Protein AF-A0A6B1IF33-F1 (afdb_monomer_lite)

pLDDT: mean 86.92, std 15.09, range [41.41, 98.81]

Secondary structure (DSSP, 8-state):
-----EEEEEEEEEE-TTS--EEEEEEEEEEE-TTSTT--S-TTEEEEEEEEETTEEEEEEEETTTTEEEEEE-SSTTS-EEEEEEETTSTT--S-TT--EEEEEEETTEEEEEEE--SSS--EEEEE-SSTTS-EEEEEE--TTSS-EEEEEEEEETTEEEEEEEE------

Sequence (173 aa):
MMAMVILMALATIGFVIGGAEANLVVSPVAAISDGIDGFTALDGANGVAIAEISGRTYAVVTARTDDGVQIIDITVPASPVPVAAATDGVDGFTALNVARNVAIAEISGRTYAVVTSGDFYNGVQIIDITVPASPVPVAEFDTLGGDGAGGVAIAEISGRTYAVVTVRTDDDV

Foldseek 3Di:
DDWDWPFDWDWDFDADPPDGDTDTDTDGLGTDGDPPQPHDAPAQWAAWDWDQAPNWIWIWIAHQVQLWIWIWTCSPVNDIHTQDIDGDPPPPRPQSHRWHYWDWDADPNWIWIWIWGAQWFHEIWIWTCNPVNDIHTDDGDTPVGFRTWHDWDWDQDPNDIDIDIHTHHDPPD

Structure (mmCIF, N/CA/C/O backbone):
data_AF-A0A6B1IF33-F1
#
_entry.id   AF-A0A6B1IF33-F1
#
loop_
_atom_site.group_PDB
_atom_site.id
_atom_site.type_symbol
_atom_site.label_atom_id
_atom_site.label_alt_id
_atom_site.label_comp_id
_atom_site.label_asym_id
_atom_site.label_entity_id
_atom_site.label_seq_id
_atom_site.pdbx_PDB_ins_code
_atom_site.Cartn_x
_atom_site.Cartn_y
_atom_site.Cartn_z
_atom_site.occupancy
_atom_site.B_iso_or_equiv
_atom_site.auth_seq_id
_atom_site.auth_comp_id
_atom_site.auth_asym_id
_atom_site.auth_atom_id
_atom_site.pdbx_PDB_model_num
ATOM 1 N N . MET A 1 1 ? 18.239 -14.224 0.051 1.00 48.41 1 MET A N 1
ATOM 2 C CA . MET A 1 1 ? 16.859 -14.349 0.551 1.00 48.41 1 MET A CA 1
ATOM 3 C C . MET A 1 1 ? 16.865 -13.873 1.989 1.00 48.41 1 MET A C 1
ATOM 5 O O . MET A 1 1 ? 17.328 -14.595 2.865 1.00 48.41 1 MET A O 1
ATOM 9 N N . MET A 1 2 ? 16.530 -12.602 2.197 1.00 42.78 2 MET A N 1
ATOM 10 C CA . MET A 1 2 ? 16.493 -11.995 3.524 1.00 42.78 2 MET A CA 1
ATOM 11 C C . MET A 1 2 ? 15.032 -12.039 3.962 1.00 42.78 2 MET A C 1
ATOM 13 O O . MET A 1 2 ? 14.185 -11.439 3.317 1.00 42.78 2 MET A O 1
ATOM 17 N N . ALA A 1 3 ? 14.716 -12.832 4.984 1.00 41.41 3 ALA A N 1
ATOM 18 C CA . ALA A 1 3 ? 13.350 -12.923 5.478 1.00 41.41 3 ALA A CA 1
ATOM 19 C C . ALA A 1 3 ? 12.996 -11.608 6.182 1.00 41.41 3 ALA A C 1
ATOM 21 O O . ALA A 1 3 ? 13.529 -11.313 7.252 1.00 41.41 3 ALA A O 1
ATOM 22 N N . MET A 1 4 ? 12.112 -10.813 5.583 1.00 54.00 4 MET A N 1
ATOM 23 C CA . MET A 1 4 ? 11.368 -9.819 6.344 1.00 54.00 4 MET A CA 1
ATOM 24 C C . MET A 1 4 ? 10.350 -10.552 7.218 1.00 54.00 4 MET A C 1
ATOM 26 O O . MET A 1 4 ? 9.743 -11.530 6.780 1.00 54.00 4 MET A O 1
ATOM 30 N N . VAL A 1 5 ? 10.169 -10.068 8.445 1.00 51.88 5 VAL A N 1
ATOM 31 C CA . VAL A 1 5 ? 9.070 -10.446 9.331 1.00 51.88 5 VAL A CA 1
ATOM 32 C C . VAL A 1 5 ? 8.218 -9.202 9.533 1.00 51.88 5 VAL A C 1
ATOM 34 O O . VAL A 1 5 ? 8.622 -8.294 10.258 1.00 51.88 5 VAL A O 1
ATOM 37 N N . ILE A 1 6 ? 7.037 -9.142 8.912 1.00 57.81 6 ILE A N 1
ATOM 38 C CA . ILE A 1 6 ? 6.025 -8.173 9.351 1.00 57.81 6 ILE A CA 1
ATOM 39 C C . ILE A 1 6 ? 5.470 -8.688 10.672 1.00 57.81 6 ILE A C 1
ATOM 41 O O . ILE A 1 6 ? 4.800 -9.721 10.718 1.00 57.81 6 ILE A O 1
ATOM 45 N N . LEU A 1 7 ? 5.808 -7.980 11.747 1.00 61.34 7 LEU A N 1
ATOM 46 C CA . LEU A 1 7 ? 5.424 -8.332 13.100 1.00 61.34 7 LEU A CA 1
ATOM 47 C C . LEU A 1 7 ? 4.126 -7.622 13.470 1.00 61.34 7 LEU A C 1
ATOM 49 O O . LEU A 1 7 ? 4.127 -6.437 13.797 1.00 61.34 7 LEU A O 1
ATOM 53 N N . MET A 1 8 ? 3.021 -8.358 13.469 1.00 67.06 8 MET A N 1
ATOM 54 C CA . MET A 1 8 ? 1.797 -7.871 14.102 1.00 67.06 8 MET A CA 1
ATOM 55 C C . MET A 1 8 ? 1.904 -8.142 15.595 1.00 67.06 8 MET A C 1
ATOM 57 O O . MET A 1 8 ? 2.282 -9.247 15.986 1.00 67.06 8 MET A O 1
ATOM 61 N N . ALA A 1 9 ? 1.587 -7.159 16.436 1.00 63.88 9 ALA A N 1
ATOM 62 C CA . ALA A 1 9 ? 1.666 -7.334 17.877 1.00 63.88 9 ALA A CA 1
ATOM 63 C C . ALA A 1 9 ? 0.458 -6.756 18.609 1.00 63.88 9 ALA A C 1
ATOM 65 O O . ALA A 1 9 ? -0.072 -5.709 18.242 1.00 63.88 9 ALA A O 1
ATOM 66 N N . LEU A 1 10 ? 0.042 -7.445 19.672 1.00 62.84 10 LEU A N 1
ATOM 67 C CA . LEU A 1 10 ? -0.988 -6.955 20.581 1.00 62.84 10 LEU A CA 1
ATOM 68 C C . LEU A 1 10 ? -0.326 -6.208 21.742 1.00 62.84 10 LEU A C 1
ATOM 70 O O . LEU A 1 10 ? 0.574 -6.742 22.392 1.00 62.84 10 LEU A O 1
ATOM 74 N N . ALA A 1 11 ? -0.796 -4.990 22.004 1.00 64.50 11 ALA A N 1
ATOM 75 C CA . ALA A 1 11 ? -0.432 -4.202 23.173 1.00 64.50 11 ALA A CA 1
ATOM 76 C C . ALA A 1 11 ? -1.416 -4.484 24.315 1.00 64.50 11 ALA A C 1
ATOM 78 O O . ALA A 1 11 ? -2.618 -4.266 24.165 1.00 64.50 11 ALA A O 1
ATOM 79 N N . THR A 1 12 ? -0.921 -4.932 25.470 1.00 66.31 12 THR A N 1
ATOM 80 C CA . THR A 1 12 ? -1.715 -4.958 26.710 1.00 66.31 12 THR A CA 1
ATOM 81 C C . THR A 1 12 ? -1.062 -4.086 27.777 1.00 66.31 12 THR A C 1
ATOM 83 O O . THR A 1 12 ? 0.164 -4.036 27.891 1.00 66.31 12 THR A O 1
ATOM 86 N N . ILE A 1 13 ? -1.890 -3.367 28.540 1.00 63.28 13 ILE A N 1
ATOM 87 C CA . ILE A 1 13 ? -1.448 -2.580 29.694 1.00 63.28 13 ILE A CA 1
ATOM 88 C C . ILE A 1 13 ? -1.573 -3.468 30.932 1.00 63.28 13 ILE A C 1
ATOM 90 O O . ILE A 1 13 ? -2.682 -3.795 31.355 1.00 63.28 13 ILE A O 1
ATOM 94 N N . GLY A 1 14 ? -0.440 -3.856 31.515 1.00 60.59 14 GLY A N 1
ATOM 95 C CA . GLY A 1 14 ? -0.404 -4.484 32.835 1.00 60.59 14 GLY A CA 1
ATOM 96 C C . GLY A 1 14 ? -0.295 -3.420 33.927 1.00 60.59 14 GLY A C 1
ATOM 97 O O . GLY A 1 14 ? 0.575 -2.556 33.845 1.00 60.59 14 GLY A O 1
ATOM 98 N N . PHE A 1 15 ? -1.152 -3.477 34.952 1.00 55.66 15 PHE A N 1
ATOM 99 C CA . PHE A 1 15 ? -1.044 -2.616 36.135 1.00 55.66 15 PHE A CA 1
ATOM 100 C C . PHE A 1 15 ? -0.459 -3.408 37.307 1.00 55.66 15 PHE A C 1
ATOM 102 O O . PHE A 1 15 ? -0.980 -4.468 37.659 1.00 55.66 15 PHE A O 1
ATOM 109 N N . VAL A 1 16 ? 0.591 -2.891 37.948 1.00 54.81 16 VAL A N 1
ATOM 110 C CA . VAL A 1 16 ? 1.082 -3.432 39.223 1.00 54.81 16 VAL A CA 1
ATOM 111 C C . VAL A 1 16 ? 0.373 -2.699 40.362 1.00 54.81 16 VAL A C 1
ATOM 113 O O . VAL A 1 16 ? 0.574 -1.505 40.579 1.00 54.81 16 VAL A O 1
ATOM 116 N N . ILE A 1 17 ? -0.484 -3.399 41.111 1.00 53.50 17 ILE A N 1
ATOM 117 C CA . ILE A 1 17 ? -1.146 -2.808 42.282 1.00 53.50 17 ILE A CA 1
ATOM 118 C C . ILE A 1 17 ? -0.086 -2.592 43.373 1.00 53.50 17 ILE A C 1
ATOM 120 O O . ILE A 1 17 ? 0.414 -3.554 43.949 1.00 53.50 17 ILE A O 1
ATOM 124 N N . GLY A 1 18 ? 0.260 -1.329 43.641 1.00 63.03 18 GLY A N 1
ATOM 125 C CA . GLY A 1 18 ? 1.200 -0.930 44.700 1.00 63.03 18 GLY A CA 1
ATOM 126 C C . GLY A 1 18 ? 2.435 -0.147 44.237 1.00 63.03 18 GLY A C 1
ATOM 127 O O . GLY A 1 18 ? 3.154 0.377 45.081 1.00 63.03 18 GLY A O 1
ATOM 128 N N . GLY A 1 19 ? 2.661 -0.008 42.927 1.00 57.34 19 GLY A N 1
ATOM 129 C CA . GLY A 1 19 ? 3.713 0.836 42.352 1.00 57.34 19 GLY A CA 1
ATOM 130 C C . GLY A 1 19 ? 3.310 1.243 40.939 1.00 57.34 19 GLY A C 1
ATOM 131 O O . GLY A 1 19 ? 3.074 0.378 40.105 1.00 57.34 19 GLY A O 1
ATOM 132 N N . ALA A 1 20 ? 3.138 2.543 40.709 1.00 56.88 20 ALA A N 1
ATOM 133 C CA . ALA A 1 20 ? 2.444 3.132 39.563 1.00 56.88 20 ALA A CA 1
ATOM 134 C C . ALA A 1 20 ? 3.227 3.061 38.234 1.00 56.88 20 ALA A C 1
ATOM 136 O O . ALA A 1 20 ? 3.465 4.085 37.607 1.00 56.88 20 ALA A O 1
ATOM 137 N N . GLU A 1 21 ? 3.595 1.865 37.786 1.00 64.62 21 GLU A N 1
ATOM 138 C CA . GLU A 1 21 ? 4.217 1.656 36.478 1.00 64.62 21 GLU A CA 1
ATOM 139 C C . GLU A 1 21 ? 3.276 0.795 35.624 1.00 64.62 21 GLU A C 1
ATOM 141 O O . GLU A 1 21 ? 3.058 -0.390 35.892 1.00 64.62 21 GLU A O 1
ATOM 146 N N . ALA A 1 22 ? 2.671 1.412 34.608 1.00 69.12 22 ALA A N 1
ATOM 147 C CA . ALA A 1 22 ? 1.976 0.693 33.550 1.00 69.12 22 ALA A CA 1
ATOM 148 C C . ALA A 1 22 ? 3.033 0.151 32.583 1.00 69.12 22 ALA A C 1
ATOM 150 O O . ALA A 1 22 ? 3.707 0.934 31.917 1.00 69.12 22 ALA A O 1
ATOM 151 N N . ASN A 1 23 ? 3.187 -1.172 32.497 1.00 70.75 23 ASN A N 1
ATOM 152 C CA . ASN A 1 23 ? 4.110 -1.762 31.530 1.00 70.75 23 ASN A CA 1
ATOM 153 C C . ASN A 1 23 ? 3.361 -2.117 30.243 1.00 70.75 23 ASN A C 1
ATOM 155 O O . ASN A 1 23 ? 2.354 -2.832 30.282 1.00 70.75 23 ASN A O 1
ATOM 159 N N . LEU A 1 24 ? 3.864 -1.629 29.109 1.00 75.44 24 LEU A N 1
ATOM 160 C CA . LEU A 1 24 ? 3.385 -2.013 27.788 1.00 75.44 24 LEU A CA 1
ATOM 161 C C . LEU A 1 24 ? 4.028 -3.350 27.408 1.00 75.44 24 LEU A C 1
ATOM 163 O O . LEU A 1 24 ? 5.228 -3.415 27.144 1.00 75.44 24 LEU A O 1
ATOM 167 N N . VAL A 1 25 ? 3.231 -4.416 27.363 1.00 74.06 25 VAL A N 1
ATOM 168 C CA . VAL A 1 25 ? 3.686 -5.714 26.852 1.00 74.06 25 VAL A CA 1
ATOM 169 C C . VAL A 1 25 ? 3.244 -5.843 25.400 1.00 74.06 25 VAL A C 1
ATOM 171 O O . VAL A 1 25 ? 2.047 -5.805 25.111 1.00 74.06 25 VAL A O 1
ATOM 174 N N . VAL A 1 26 ? 4.217 -6.002 24.500 1.00 75.94 26 VAL A N 1
ATOM 175 C CA . VAL A 1 26 ? 4.020 -6.182 23.056 1.00 75.94 26 VAL A CA 1
ATOM 176 C C . VAL A 1 26 ? 4.437 -7.603 22.694 1.00 75.94 26 VAL A C 1
ATOM 178 O O . VAL A 1 26 ? 5.602 -7.962 22.858 1.00 75.94 26 VAL A O 1
ATOM 181 N N . SER A 1 27 ? 3.490 -8.430 22.245 1.00 80.12 27 SER A N 1
ATOM 182 C CA . SER A 1 27 ? 3.762 -9.816 21.829 1.00 80.12 27 SER A CA 1
ATOM 183 C C . SER A 1 27 ? 3.451 -10.017 20.344 1.00 80.12 27 SER A C 1
ATOM 185 O O . SER A 1 27 ? 2.328 -9.704 19.942 1.00 80.12 27 SER A O 1
ATOM 187 N N . PRO A 1 28 ? 4.397 -10.555 19.548 1.00 82.69 28 PRO A N 1
ATOM 188 C CA . PRO A 1 28 ? 4.146 -11.034 18.190 1.00 82.69 28 PRO A CA 1
ATOM 189 C C . PRO A 1 28 ? 2.943 -11.973 18.116 1.00 82.69 28 PRO A C 1
ATOM 191 O O . PRO A 1 28 ? 2.848 -12.901 18.918 1.00 82.69 28 PRO A O 1
ATOM 194 N N . VAL A 1 29 ? 2.064 -11.783 17.136 1.00 87.12 29 VAL A N 1
ATOM 195 C CA . VAL A 1 29 ? 0.938 -12.695 16.866 1.00 87.12 29 VAL A CA 1
ATOM 196 C C . VAL A 1 29 ? 1.005 -13.349 15.487 1.00 87.12 29 VAL A C 1
ATOM 198 O O . VAL A 1 29 ? 0.394 -14.395 15.298 1.00 87.12 29 VAL A O 1
ATOM 201 N N . ALA A 1 30 ? 1.765 -12.777 14.551 1.00 88.44 30 ALA A N 1
ATOM 202 C CA . ALA A 1 30 ? 2.015 -13.343 13.229 1.00 88.44 30 ALA A CA 1
ATOM 203 C C . ALA A 1 30 ? 3.358 -12.854 12.667 1.00 88.44 30 ALA A C 1
ATOM 205 O O . ALA A 1 30 ? 3.862 -11.802 13.069 1.00 88.44 30 ALA A O 1
ATOM 206 N N . ALA A 1 31 ? 3.905 -13.633 11.732 1.00 88.81 31 ALA A N 1
ATOM 207 C CA . ALA A 1 31 ? 5.085 -13.316 10.941 1.00 88.81 31 ALA A CA 1
ATOM 208 C C . ALA A 1 31 ? 4.777 -13.623 9.472 1.00 88.81 31 ALA A C 1
ATOM 210 O O . ALA A 1 31 ? 4.314 -14.718 9.160 1.00 88.81 31 ALA A O 1
ATOM 211 N N . ILE A 1 32 ? 5.023 -12.655 8.595 1.00 91.06 32 ILE A N 1
ATOM 212 C CA . ILE A 1 32 ? 4.790 -12.764 7.151 1.00 91.06 32 ILE A CA 1
ATOM 213 C C . ILE A 1 32 ? 6.130 -12.615 6.443 1.00 91.06 32 ILE A C 1
ATOM 215 O O . ILE A 1 32 ? 6.896 -11.721 6.809 1.00 91.06 32 ILE A O 1
ATOM 219 N N . SER A 1 33 ? 6.381 -13.452 5.436 1.00 90.56 33 SER A N 1
ATOM 220 C CA . SER A 1 33 ? 7.590 -13.417 4.614 1.00 90.56 33 SER A CA 1
ATOM 221 C C . SER A 1 33 ? 7.250 -13.457 3.130 1.00 90.56 33 SER A C 1
ATOM 223 O O . SER A 1 33 ? 6.264 -14.074 2.730 1.00 90.56 33 SER A O 1
ATOM 225 N N . ASP A 1 34 ? 8.091 -12.805 2.334 1.00 94.31 34 ASP A N 1
ATOM 226 C CA . ASP A 1 34 ? 7.976 -12.792 0.881 1.00 94.31 34 ASP A CA 1
ATOM 227 C C . ASP A 1 34 ? 8.144 -14.190 0.256 1.00 94.31 34 ASP A C 1
ATOM 229 O O . ASP A 1 34 ? 8.907 -15.025 0.754 1.00 94.31 34 ASP A O 1
ATOM 233 N N . GLY A 1 35 ? 7.405 -14.442 -0.825 1.00 94.44 35 GLY A N 1
ATOM 234 C CA . GLY A 1 35 ? 7.407 -15.687 -1.592 1.00 94.44 35 GLY A CA 1
ATOM 235 C C . GLY A 1 35 ? 6.727 -16.877 -0.906 1.00 94.44 35 GLY A C 1
ATOM 236 O O . GLY A 1 35 ? 6.751 -17.987 -1.443 1.00 94.44 35 GLY A O 1
ATOM 237 N N . ILE A 1 36 ? 6.125 -16.678 0.269 1.00 93.25 36 ILE A N 1
ATOM 238 C CA . ILE A 1 36 ? 5.471 -17.716 1.079 1.00 93.25 36 ILE A CA 1
ATOM 239 C C . ILE A 1 36 ? 3.971 -17.424 1.156 1.00 93.25 36 ILE A C 1
ATOM 241 O O . ILE A 1 36 ? 3.575 -16.268 1.180 1.00 93.25 36 ILE A O 1
ATOM 245 N N . ASP A 1 37 ? 3.121 -18.456 1.167 1.00 93.81 37 ASP A N 1
ATOM 246 C CA . ASP A 1 37 ? 1.666 -18.357 1.403 1.00 93.81 37 ASP A CA 1
ATOM 247 C C . ASP A 1 37 ? 0.908 -17.305 0.558 1.00 93.81 37 ASP A C 1
ATOM 249 O O . ASP A 1 37 ? -0.132 -16.788 0.962 1.00 93.81 37 ASP A O 1
ATOM 253 N N . GLY A 1 38 ? 1.407 -17.010 -0.648 1.00 95.19 38 GLY A N 1
ATOM 254 C CA . GLY A 1 38 ? 0.790 -16.063 -1.585 1.00 95.19 38 GLY A CA 1
ATOM 255 C C . GLY A 1 38 ? 1.180 -14.596 -1.383 1.00 95.19 38 GLY A C 1
ATOM 256 O O . GLY A 1 38 ? 0.621 -13.734 -2.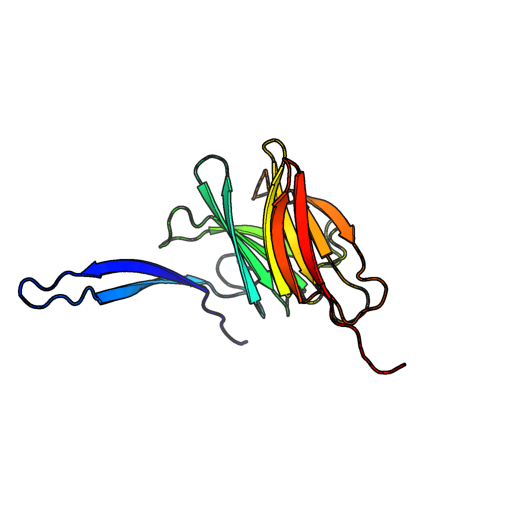056 1.00 95.19 38 GLY A O 1
ATOM 257 N N . PHE A 1 39 ? 2.127 -14.300 -0.494 1.00 96.38 39 PHE A N 1
ATOM 258 C CA . PHE A 1 39 ? 2.754 -12.984 -0.397 1.00 96.38 39 PHE A CA 1
ATOM 259 C C . PHE A 1 39 ? 3.850 -12.864 -1.462 1.00 96.38 39 PHE A C 1
ATOM 261 O O . PHE A 1 39 ? 4.774 -13.673 -1.470 1.00 96.38 39 PHE A O 1
ATOM 268 N N . THR A 1 40 ? 3.730 -11.903 -2.379 1.00 96.62 40 THR A N 1
ATOM 269 C CA . THR A 1 40 ? 4.585 -11.825 -3.587 1.00 96.62 40 THR A CA 1
ATOM 270 C C . THR A 1 40 ? 5.178 -10.443 -3.849 1.00 96.62 40 THR A C 1
ATOM 272 O O . THR A 1 40 ? 5.750 -10.231 -4.913 1.00 96.62 40 THR A O 1
ATOM 275 N N . ALA A 1 41 ? 4.926 -9.480 -2.962 1.00 96.06 41 ALA A N 1
ATOM 276 C CA . ALA A 1 41 ? 5.381 -8.099 -3.100 1.00 96.06 41 ALA A CA 1
ATOM 277 C C . ALA A 1 41 ? 5.869 -7.559 -1.748 1.00 96.06 41 ALA A C 1
ATOM 279 O O . ALA A 1 41 ? 5.388 -6.529 -1.269 1.00 96.06 41 ALA A O 1
ATOM 280 N N . LEU A 1 42 ? 6.747 -8.310 -1.076 1.00 96.38 42 LEU A N 1
ATOM 281 C CA . LEU A 1 42 ? 7.267 -7.982 0.254 1.00 96.38 42 LEU A CA 1
ATOM 282 C C . LEU A 1 42 ? 8.802 -7.998 0.358 1.00 96.38 42 LEU A C 1
ATOM 284 O O . LEU A 1 42 ? 9.321 -7.647 1.427 1.00 96.38 42 LEU A O 1
ATOM 288 N N . ASP A 1 43 ? 9.548 -8.346 -0.693 1.00 95.19 43 ASP A N 1
ATOM 289 C CA . ASP A 1 43 ? 11.002 -8.197 -0.692 1.00 95.19 43 ASP A CA 1
ATOM 290 C C . ASP A 1 43 ? 11.379 -6.712 -0.625 1.00 95.19 43 ASP A C 1
ATOM 292 O O . ASP A 1 43 ? 10.932 -5.851 -1.391 1.00 95.19 43 ASP A O 1
ATOM 296 N N . GLY A 1 44 ? 12.195 -6.380 0.369 1.00 93.88 44 GLY A N 1
ATOM 297 C CA . GLY A 1 44 ? 12.499 -4.992 0.695 1.00 93.88 44 GLY A CA 1
ATOM 298 C C . GLY A 1 44 ? 11.294 -4.179 1.190 1.00 93.88 44 GLY A C 1
ATOM 299 O O . GLY A 1 44 ? 11.300 -2.960 1.000 1.00 93.88 44 GLY A O 1
ATOM 300 N N . ALA A 1 45 ? 10.277 -4.802 1.809 1.00 95.25 45 ALA A N 1
ATOM 301 C CA . ALA A 1 45 ? 9.170 -4.080 2.450 1.00 95.25 45 ALA A CA 1
A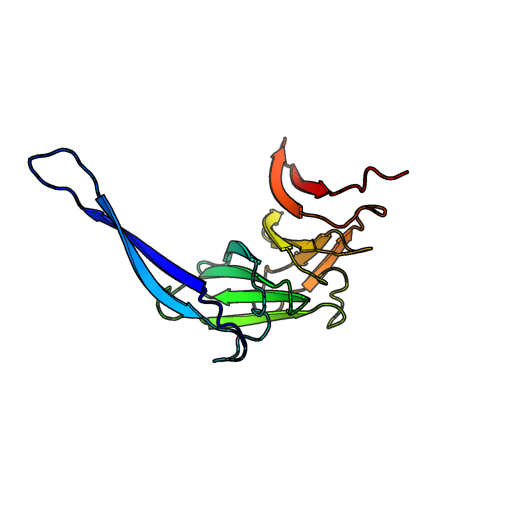TOM 302 C C . ALA A 1 45 ? 9.653 -2.888 3.323 1.00 95.25 45 ALA A C 1
ATOM 304 O O . ALA A 1 45 ? 10.697 -2.936 3.979 1.00 95.25 45 ALA A O 1
ATOM 305 N N . ASN A 1 46 ? 8.951 -1.755 3.281 1.00 93.88 46 ASN A N 1
ATOM 306 C CA . ASN A 1 46 ? 9.487 -0.501 3.823 1.00 93.88 46 ASN A CA 1
ATOM 307 C C . ASN A 1 46 ? 8.456 0.347 4.564 1.00 93.88 46 ASN A C 1
ATOM 309 O O . ASN A 1 46 ? 8.617 0.604 5.756 1.00 93.88 46 ASN A O 1
ATOM 313 N N . GLY A 1 47 ? 7.410 0.777 3.869 1.00 95.81 47 GLY A N 1
ATOM 314 C CA . GLY A 1 47 ? 6.312 1.553 4.422 1.00 95.81 47 GLY A CA 1
ATOM 315 C C . GLY A 1 47 ? 5.106 0.664 4.681 1.00 95.81 47 GLY A C 1
ATOM 316 O O . GLY A 1 47 ? 4.866 -0.301 3.960 1.00 95.81 47 GLY A O 1
ATOM 317 N N . VAL A 1 48 ? 4.329 1.002 5.705 1.00 97.44 48 VAL A N 1
ATOM 318 C CA . VAL A 1 48 ? 3.041 0.364 5.976 1.00 97.44 48 VAL A CA 1
ATOM 319 C C . VAL A 1 48 ? 2.029 1.414 6.402 1.00 97.44 48 VAL A C 1
ATOM 321 O O . VAL A 1 48 ? 2.339 2.292 7.207 1.00 97.44 48 VAL A O 1
ATOM 324 N N . ALA A 1 49 ? 0.810 1.295 5.892 1.00 98.25 49 ALA A N 1
ATOM 325 C CA . ALA A 1 49 ? -0.336 2.048 6.372 1.00 98.25 49 ALA A CA 1
ATOM 326 C C . ALA A 1 49 ? -1.536 1.122 6.583 1.00 98.25 49 ALA A C 1
ATOM 328 O O . ALA A 1 49 ? -1.642 0.063 5.962 1.00 98.25 49 ALA A O 1
ATOM 329 N N . ILE A 1 50 ? -2.427 1.523 7.488 1.00 97.88 50 ILE A N 1
ATOM 330 C CA . ILE A 1 50 ? -3.616 0.755 7.858 1.00 97.88 50 ILE A CA 1
ATOM 331 C C . ILE A 1 50 ? -4.848 1.433 7.269 1.00 97.88 50 ILE A C 1
ATOM 333 O O . ILE A 1 50 ? -4.994 2.649 7.384 1.00 97.88 50 ILE A O 1
ATOM 337 N N . ALA A 1 51 ? -5.731 0.643 6.666 1.00 97.88 51 ALA A N 1
ATOM 338 C CA . ALA A 1 51 ? -7.027 1.081 6.164 1.00 97.88 51 ALA A CA 1
ATOM 339 C C . ALA A 1 51 ? -8.149 0.242 6.786 1.00 97.88 51 ALA A C 1
ATOM 341 O O . ALA A 1 51 ? -8.034 -0.982 6.877 1.00 97.88 51 ALA A O 1
ATOM 342 N N . GLU A 1 52 ? -9.251 0.883 7.172 1.00 98.12 52 GLU A N 1
ATOM 343 C CA . GLU A 1 52 ? -10.482 0.195 7.565 1.00 98.12 52 GLU A CA 1
ATOM 344 C C . GLU A 1 52 ? -11.506 0.306 6.436 1.00 98.12 52 GLU A C 1
ATOM 346 O O . GLU A 1 52 ? -11.944 1.393 6.081 1.00 98.12 52 GLU A O 1
ATOM 351 N N . ILE A 1 53 ? -11.883 -0.823 5.836 1.00 98.31 53 ILE A N 1
ATOM 352 C CA . ILE A 1 53 ? -12.745 -0.848 4.651 1.00 98.31 53 ILE A CA 1
ATOM 353 C C . ILE A 1 53 ? -13.862 -1.850 4.898 1.00 98.31 53 ILE A C 1
ATOM 355 O O . ILE A 1 53 ? -13.623 -3.040 5.089 1.00 98.31 53 ILE A O 1
ATOM 359 N N . SER A 1 54 ? -15.108 -1.370 4.900 1.00 96.25 54 SER A N 1
ATOM 360 C CA . SER A 1 54 ? -16.304 -2.206 5.098 1.00 96.25 54 SER A CA 1
ATOM 361 C C . SER A 1 54 ? -16.254 -3.095 6.358 1.00 96.25 54 SER A C 1
ATOM 363 O O . SER A 1 54 ? -16.706 -4.239 6.340 1.00 96.25 54 SER A O 1
ATOM 365 N N . GLY A 1 55 ? -15.696 -2.576 7.460 1.00 96.81 55 GLY A N 1
ATOM 366 C CA . GLY A 1 55 ? -15.585 -3.292 8.739 1.00 96.81 55 GLY A CA 1
ATOM 367 C C . GLY A 1 55 ? -14.451 -4.321 8.814 1.00 96.81 55 GLY A C 1
ATOM 368 O O . GLY A 1 55 ? -14.432 -5.133 9.737 1.00 96.81 55 GLY A O 1
ATOM 369 N N . ARG A 1 56 ? -13.526 -4.306 7.850 1.00 98.31 56 ARG A N 1
ATOM 370 C CA . ARG A 1 56 ? -12.289 -5.095 7.847 1.00 98.31 56 ARG A CA 1
ATOM 371 C C . ARG A 1 56 ? -11.080 -4.180 7.938 1.00 98.31 56 ARG A C 1
ATOM 373 O O . ARG A 1 56 ? -11.138 -3.041 7.479 1.00 98.31 56 ARG A O 1
ATOM 380 N N . THR A 1 57 ? -9.990 -4.690 8.495 1.00 98.38 57 THR A N 1
ATOM 381 C CA . THR A 1 57 ? -8.736 -3.948 8.651 1.00 98.38 57 THR A CA 1
ATOM 382 C C . THR A 1 57 ? -7.704 -4.505 7.684 1.00 98.38 57 THR A C 1
ATOM 384 O O . THR A 1 57 ? -7.467 -5.712 7.655 1.00 98.38 57 THR A O 1
ATOM 387 N N . TYR A 1 58 ? -7.074 -3.625 6.914 1.00 98.50 58 TYR A N 1
ATOM 388 C CA . TYR A 1 58 ? -6.081 -3.975 5.909 1.00 98.50 58 TYR A CA 1
ATOM 389 C C . TYR A 1 58 ? -4.760 -3.266 6.180 1.00 98.50 58 TYR A C 1
ATOM 391 O O . TYR A 1 58 ? -4.748 -2.080 6.506 1.00 98.50 58 TYR A O 1
ATOM 399 N N . ALA A 1 59 ? -3.653 -3.982 6.007 1.00 98.19 59 ALA A N 1
ATOM 400 C CA . ALA A 1 59 ? -2.332 -3.389 5.884 1.00 98.19 59 ALA A CA 1
ATOM 401 C C . ALA A 1 59 ? -1.996 -3.229 4.400 1.00 98.19 59 ALA A C 1
ATOM 403 O O . ALA A 1 59 ? -2.147 -4.167 3.617 1.00 98.19 59 ALA A O 1
ATOM 404 N N . VAL A 1 60 ? -1.528 -2.044 4.030 1.00 98.62 60 VAL A N 1
ATOM 405 C CA . VAL A 1 60 ? -0.972 -1.739 2.712 1.00 98.62 60 VAL A CA 1
ATOM 406 C C . VAL A 1 60 ? 0.517 -1.525 2.911 1.00 98.62 60 VAL A C 1
ATOM 408 O O . VAL A 1 60 ? 0.907 -0.618 3.643 1.00 98.62 60 VAL A O 1
ATOM 411 N N . VAL A 1 61 ? 1.335 -2.389 2.321 1.00 98.38 61 VAL A N 1
ATOM 412 C CA . VAL A 1 61 ? 2.779 -2.451 2.560 1.00 98.38 61 VAL A CA 1
ATOM 413 C C . VAL A 1 61 ? 3.506 -2.164 1.260 1.00 98.38 61 VAL A C 1
ATOM 415 O O . VAL A 1 61 ? 3.248 -2.839 0.273 1.00 98.38 61 VAL A O 1
ATOM 418 N N . THR A 1 62 ? 4.406 -1.188 1.247 1.00 97.75 62 THR A N 1
ATOM 419 C CA . THR A 1 62 ? 5.281 -0.917 0.097 1.00 97.75 62 THR A CA 1
ATOM 420 C C . THR A 1 62 ? 6.530 -1.777 0.164 1.00 97.75 62 THR A C 1
ATOM 422 O O . THR A 1 62 ? 7.025 -2.052 1.257 1.00 97.75 62 THR A O 1
ATOM 425 N N . ALA A 1 63 ? 7.072 -2.148 -0.992 1.00 96.44 63 ALA A N 1
ATOM 426 C CA . ALA A 1 63 ? 8.262 -2.971 -1.130 1.00 96.44 63 ALA A CA 1
ATOM 427 C C . ALA A 1 63 ? 9.240 -2.365 -2.137 1.00 96.44 63 ALA A C 1
ATOM 429 O O . ALA A 1 63 ? 8.900 -2.115 -3.291 1.00 96.44 63 ALA A O 1
ATOM 430 N N . ARG A 1 64 ? 10.470 -2.115 -1.672 1.00 93.81 64 ARG A N 1
ATOM 431 C CA . ARG A 1 64 ? 11.515 -1.460 -2.465 1.00 93.81 64 ARG A CA 1
ATOM 432 C C . ARG A 1 64 ? 12.161 -2.375 -3.491 1.00 93.81 64 ARG A C 1
ATOM 434 O O . ARG A 1 64 ? 12.710 -1.858 -4.450 1.00 93.81 64 ARG A O 1
ATOM 441 N N . THR A 1 65 ? 12.212 -3.678 -3.224 1.00 95.00 65 THR A N 1
ATOM 442 C CA . THR A 1 65 ? 12.905 -4.636 -4.095 1.00 95.00 65 THR A CA 1
ATOM 443 C C . THR A 1 65 ? 11.934 -5.301 -5.057 1.00 95.00 65 THR A C 1
ATOM 445 O O . THR A 1 65 ? 12.281 -5.470 -6.219 1.00 95.00 65 THR A O 1
ATOM 448 N N . ASP A 1 66 ? 10.708 -5.574 -4.611 1.00 95.88 66 ASP A N 1
ATOM 449 C CA . ASP A 1 66 ? 9.625 -6.035 -5.490 1.00 95.88 66 ASP A CA 1
ATOM 450 C C . ASP A 1 66 ? 8.936 -4.910 -6.274 1.00 95.88 66 ASP A C 1
ATOM 452 O O . ASP A 1 66 ? 7.977 -5.178 -6.996 1.00 95.88 66 ASP A O 1
ATOM 456 N N . ASP A 1 67 ? 9.393 -3.659 -6.129 1.00 95.81 67 ASP A N 1
ATOM 457 C CA . ASP A 1 67 ? 8.860 -2.503 -6.857 1.00 95.81 67 ASP A CA 1
ATOM 458 C C . ASP A 1 67 ? 7.329 -2.416 -6.774 1.00 95.81 67 ASP A C 1
ATOM 460 O O . ASP A 1 67 ? 6.623 -2.294 -7.777 1.00 95.81 67 ASP A O 1
ATOM 464 N N . GLY A 1 68 ? 6.793 -2.569 -5.562 1.00 96.44 68 GLY A N 1
ATOM 465 C CA . GLY A 1 68 ? 5.391 -2.926 -5.430 1.00 96.44 68 GLY A CA 1
ATOM 466 C C . GLY A 1 68 ? 4.736 -2.606 -4.101 1.00 96.44 68 GLY A C 1
ATOM 467 O O . GLY A 1 68 ? 5.312 -2.012 -3.187 1.00 96.44 68 GLY A O 1
ATOM 468 N N . VAL A 1 69 ? 3.470 -3.002 -4.029 1.00 98.50 69 VAL A N 1
ATOM 469 C CA . VAL A 1 69 ? 2.602 -2.871 -2.866 1.00 98.50 69 VAL A CA 1
ATOM 470 C C . VAL A 1 69 ? 1.876 -4.185 -2.626 1.00 98.50 69 VAL A C 1
ATOM 472 O O . VAL A 1 69 ? 1.201 -4.693 -3.517 1.00 98.50 69 VAL A O 1
ATOM 475 N N . GLN A 1 70 ? 1.933 -4.691 -1.399 1.00 98.62 70 GLN A N 1
ATOM 476 C CA . GLN A 1 70 ? 1.116 -5.804 -0.931 1.00 98.62 70 GLN A CA 1
ATOM 477 C C . GLN A 1 70 ? -0.056 -5.274 -0.095 1.00 98.62 70 GLN A C 1
ATOM 479 O O . GLN A 1 70 ? 0.136 -4.519 0.858 1.00 98.62 70 GLN A O 1
ATOM 484 N N . ILE A 1 71 ? -1.274 -5.714 -0.411 1.00 98.75 71 ILE A N 1
ATOM 485 C CA . ILE A 1 71 ? -2.473 -5.481 0.401 1.00 98.75 71 ILE A CA 1
ATOM 486 C C . ILE A 1 71 ? -2.811 -6.769 1.149 1.00 98.75 71 ILE A C 1
ATOM 488 O O . ILE A 1 71 ? -2.917 -7.848 0.555 1.00 98.75 71 ILE A O 1
ATOM 492 N N . ILE A 1 72 ? -2.974 -6.650 2.463 1.00 98.56 72 ILE A N 1
ATOM 493 C CA . ILE A 1 72 ? -3.118 -7.771 3.391 1.00 98.56 72 ILE A CA 1
ATOM 494 C C . ILE A 1 72 ? -4.353 -7.529 4.254 1.00 98.56 72 ILE A C 1
ATOM 496 O O . ILE A 1 72 ? -4.430 -6.510 4.933 1.00 98.56 72 ILE A O 1
ATOM 500 N N . ASP A 1 73 ? -5.306 -8.459 4.265 1.00 98.38 73 ASP A N 1
ATOM 501 C CA . ASP A 1 73 ? -6.366 -8.479 5.275 1.00 98.38 73 ASP A CA 1
ATOM 502 C C . ASP A 1 73 ? -5.756 -8.919 6.611 1.00 98.38 73 ASP A C 1
ATOM 504 O O . ASP A 1 73 ? -5.249 -10.033 6.748 1.00 98.38 73 ASP A O 1
ATOM 508 N N . ILE A 1 74 ? -5.795 -8.023 7.591 1.00 97.50 74 ILE A N 1
ATOM 509 C CA . ILE A 1 74 ? -5.284 -8.224 8.949 1.00 97.50 74 ILE A CA 1
ATOM 510 C C . ILE A 1 74 ? -6.406 -8.151 9.991 1.00 97.50 74 ILE A C 1
ATOM 512 O O . ILE A 1 74 ? -6.136 -7.984 11.181 1.00 97.50 74 ILE A O 1
ATOM 516 N N . THR A 1 75 ? -7.667 -8.295 9.565 1.00 97.19 75 THR A N 1
ATOM 517 C CA . THR A 1 75 ? -8.848 -8.278 10.448 1.00 97.19 75 THR A CA 1
ATOM 518 C C . THR A 1 75 ? -8.709 -9.291 11.584 1.00 97.19 75 THR A C 1
ATOM 520 O O . THR A 1 75 ? -9.164 -9.054 12.701 1.00 97.19 75 THR A O 1
ATOM 523 N N . VAL A 1 76 ? -8.043 -10.418 11.312 1.00 94.62 76 VAL A N 1
ATOM 524 C CA . VAL A 1 76 ? -7.583 -11.368 12.327 1.00 94.62 76 VAL A CA 1
ATOM 525 C C . VAL A 1 76 ? -6.056 -11.272 12.411 1.00 94.62 76 VAL A C 1
ATOM 527 O O . VAL A 1 76 ? -5.372 -11.899 11.603 1.00 94.62 76 VAL A O 1
ATOM 530 N N . PRO A 1 77 ? -5.486 -10.542 13.391 1.00 91.31 77 PRO A N 1
ATOM 531 C CA . PRO A 1 77 ? -4.046 -10.264 13.430 1.00 91.31 77 PRO A CA 1
ATOM 532 C C . PRO A 1 77 ? -3.143 -11.503 13.483 1.00 91.31 77 PRO A C 1
ATOM 534 O O . PRO A 1 77 ? -2.011 -11.454 13.015 1.00 91.31 77 PRO A O 1
ATOM 537 N N . ALA A 1 78 ? -3.636 -12.611 14.049 1.00 90.50 78 ALA A N 1
ATOM 538 C CA . ALA A 1 78 ? -2.914 -13.885 14.126 1.00 90.50 78 ALA A CA 1
ATOM 539 C C . ALA A 1 78 ? -2.994 -14.729 12.836 1.00 90.50 78 ALA A C 1
ATOM 541 O O . ALA A 1 78 ? -2.355 -15.772 12.748 1.00 90.50 78 ALA A O 1
ATOM 542 N N . SER A 1 79 ? -3.804 -14.316 11.857 1.00 93.25 79 SER A N 1
ATOM 543 C CA . SER A 1 79 ? -4.021 -15.026 10.591 1.00 93.25 79 SER A CA 1
ATOM 544 C C . SER A 1 79 ? -4.181 -14.031 9.430 1.00 93.25 79 SER A C 1
ATOM 546 O O . SER A 1 79 ? -5.259 -13.961 8.833 1.00 93.25 79 SER A O 1
ATOM 548 N N . PRO A 1 80 ? -3.143 -13.236 9.127 1.00 96.06 80 PRO A N 1
ATOM 549 C CA . PRO A 1 80 ? -3.162 -12.300 8.009 1.00 96.06 80 PRO A CA 1
ATOM 550 C C . PRO A 1 80 ? -3.275 -13.031 6.662 1.00 96.06 80 PRO A C 1
ATOM 552 O O . PRO A 1 80 ? -2.706 -14.107 6.487 1.00 96.06 80 PRO A O 1
ATOM 555 N N . VAL A 1 81 ? -3.995 -12.439 5.707 1.00 97.81 81 VAL A N 1
ATOM 556 C CA . VAL A 1 81 ? -4.256 -13.031 4.383 1.00 97.81 81 VAL A CA 1
ATOM 557 C C . VAL A 1 81 ? -3.878 -12.034 3.283 1.00 97.81 81 VAL A C 1
ATOM 559 O O . VAL A 1 81 ? -4.409 -10.922 3.291 1.00 97.81 81 VAL A O 1
ATOM 562 N N . PRO A 1 82 ? -3.008 -12.384 2.317 1.00 98.06 82 PRO A N 1
ATOM 563 C CA . PRO A 1 82 ? -2.750 -11.517 1.172 1.00 98.06 82 PRO A CA 1
ATOM 564 C C . PRO A 1 82 ? -4.001 -11.467 0.289 1.00 98.06 82 PRO A C 1
ATOM 566 O O . PRO A 1 82 ? -4.558 -12.508 -0.061 1.00 98.06 82 PRO A O 1
ATOM 569 N N . VAL A 1 83 ? -4.464 -10.264 -0.061 1.00 98.44 83 VAL A N 1
ATOM 570 C CA . VAL A 1 83 ? -5.668 -10.091 -0.900 1.00 98.44 83 VAL A CA 1
ATOM 571 C C . VAL A 1 83 ? -5.365 -9.534 -2.285 1.00 98.44 83 VAL A C 1
ATOM 573 O O . VAL A 1 83 ? -6.111 -9.822 -3.215 1.00 98.44 83 VAL A O 1
ATOM 576 N N . ALA A 1 84 ? -4.283 -8.769 -2.431 1.00 98.69 84 ALA A N 1
ATOM 577 C CA . ALA A 1 84 ? -3.793 -8.287 -3.717 1.00 98.69 84 ALA A CA 1
ATOM 578 C C . ALA A 1 84 ? -2.328 -7.853 -3.616 1.00 98.69 84 ALA A C 1
ATOM 580 O O . ALA A 1 84 ? -1.855 -7.500 -2.533 1.00 98.69 84 ALA A O 1
ATOM 581 N N . ALA A 1 85 ? -1.646 -7.829 -4.757 1.00 98.38 85 ALA A N 1
ATOM 582 C CA . ALA A 1 85 ? -0.346 -7.202 -4.934 1.00 98.38 85 ALA A CA 1
ATOM 583 C C . ALA A 1 85 ? -0.371 -6.342 -6.206 1.00 98.38 85 ALA A C 1
ATOM 585 O O . ALA A 1 85 ? -1.065 -6.681 -7.164 1.00 98.38 85 ALA A O 1
ATOM 586 N N . ALA A 1 86 ? 0.364 -5.237 -6.195 1.00 98.31 86 ALA A N 1
ATOM 587 C CA . ALA A 1 86 ? 0.603 -4.382 -7.350 1.00 98.31 86 ALA A CA 1
ATOM 588 C C . ALA A 1 86 ? 2.113 -4.240 -7.547 1.00 98.31 86 ALA A C 1
ATOM 590 O O . ALA A 1 86 ? 2.834 -4.036 -6.571 1.00 98.31 86 ALA A O 1
ATOM 591 N N . THR A 1 87 ? 2.572 -4.329 -8.791 1.00 97.25 87 THR A N 1
ATOM 592 C CA . THR A 1 87 ? 3.992 -4.286 -9.158 1.00 97.25 87 THR A CA 1
ATOM 593 C C . THR A 1 87 ? 4.177 -3.306 -10.303 1.00 97.25 87 THR A C 1
ATOM 595 O O . THR A 1 87 ? 3.330 -3.223 -11.194 1.00 97.25 87 THR A O 1
ATOM 598 N N . ASP A 1 88 ? 5.279 -2.569 -10.279 1.00 95.62 88 ASP A N 1
ATOM 599 C CA . ASP A 1 88 ? 5.647 -1.635 -11.333 1.00 95.62 88 ASP A CA 1
ATOM 600 C C . ASP A 1 88 ? 5.693 -2.301 -12.720 1.00 95.62 88 ASP A C 1
ATOM 602 O O . ASP A 1 88 ? 6.167 -3.426 -12.892 1.00 95.62 88 ASP A O 1
ATOM 606 N N . GLY A 1 89 ? 5.151 -1.614 -13.723 1.00 94.94 89 GLY A N 1
ATOM 607 C CA . GLY A 1 89 ? 5.055 -2.086 -15.103 1.00 94.94 89 GLY A CA 1
ATOM 608 C C . GLY A 1 89 ? 3.955 -3.124 -15.367 1.00 94.94 89 GLY A C 1
ATOM 609 O O . GLY A 1 89 ? 3.810 -3.565 -16.510 1.00 94.94 89 GLY A O 1
ATOM 610 N N . VAL A 1 90 ? 3.164 -3.508 -14.361 1.00 97.06 90 VAL A N 1
ATOM 611 C CA . VAL A 1 90 ? 2.079 -4.499 -14.475 1.00 97.06 90 VAL A CA 1
ATOM 612 C C . VAL A 1 90 ? 0.727 -3.809 -14.302 1.00 97.06 90 VAL A C 1
ATOM 614 O O . VAL A 1 90 ? 0.609 -2.880 -13.517 1.00 97.06 90 VAL A O 1
ATOM 617 N N . ASP A 1 91 ? -0.300 -4.224 -15.051 1.00 96.44 91 ASP A N 1
ATOM 618 C CA . ASP A 1 91 ? -1.703 -3.789 -14.886 1.00 96.44 91 ASP A CA 1
ATOM 619 C C . ASP A 1 91 ? -1.938 -2.262 -14.784 1.00 96.44 91 ASP A C 1
ATOM 621 O O . ASP A 1 91 ? -2.906 -1.796 -14.182 1.00 96.44 91 ASP A O 1
ATOM 625 N N . GLY A 1 92 ? -1.070 -1.470 -15.422 1.00 95.38 92 GLY A N 1
ATOM 626 C CA . GLY A 1 92 ? -1.157 -0.007 -15.453 1.00 95.38 92 GLY A CA 1
ATOM 627 C C . GLY A 1 92 ? -0.548 0.705 -14.242 1.00 95.38 92 GLY A C 1
ATOM 628 O O . GLY A 1 92 ? -0.688 1.920 -14.140 1.00 95.38 92 GLY A O 1
ATOM 629 N N . PHE A 1 93 ? 0.117 -0.015 -13.338 1.00 96.44 93 PHE A N 1
ATOM 630 C CA . PHE A 1 93 ? 0.950 0.578 -12.297 1.00 96.44 93 PHE A CA 1
ATOM 631 C C . PHE A 1 93 ? 2.302 0.961 -12.900 1.00 96.44 93 PHE A C 1
ATOM 633 O O . PHE A 1 93 ? 3.019 0.102 -13.405 1.00 96.44 93 PHE A O 1
ATOM 640 N N . THR A 1 94 ? 2.640 2.245 -12.882 1.00 93.25 94 THR A N 1
ATOM 641 C CA . THR A 1 94 ? 3.811 2.791 -13.600 1.00 93.25 94 THR A CA 1
ATOM 642 C C . THR A 1 94 ? 4.715 3.654 -12.730 1.00 93.25 94 THR A C 1
ATOM 644 O O . THR A 1 94 ? 5.759 4.093 -13.198 1.00 93.25 94 THR A O 1
ATOM 647 N N . ALA A 1 95 ? 4.327 3.884 -11.472 1.00 93.06 95 ALA A N 1
ATOM 648 C CA . ALA A 1 95 ? 5.083 4.681 -10.514 1.00 93.06 95 ALA A CA 1
ATOM 649 C C . ALA A 1 95 ? 5.272 3.937 -9.180 1.00 93.06 95 ALA A C 1
ATOM 651 O O . ALA A 1 95 ? 5.095 4.522 -8.108 1.00 93.06 95 ALA A O 1
ATOM 652 N N . LEU A 1 96 ? 5.608 2.643 -9.217 1.00 94.44 96 LEU A N 1
ATOM 653 C CA . LEU A 1 96 ? 5.880 1.818 -8.028 1.00 94.44 96 LEU A CA 1
ATOM 654 C C . LEU A 1 96 ? 7.334 1.350 -7.907 1.00 94.44 96 LEU A C 1
ATOM 656 O O . LEU A 1 96 ? 7.700 0.803 -6.866 1.00 94.44 96 LEU A O 1
ATOM 660 N N . ASN A 1 97 ? 8.184 1.613 -8.900 1.00 92.56 97 ASN A N 1
ATOM 661 C CA . ASN A 1 97 ? 9.597 1.264 -8.804 1.00 92.56 97 ASN A CA 1
ATOM 662 C C . ASN A 1 97 ? 10.265 1.926 -7.582 1.00 92.56 97 ASN A C 1
ATOM 664 O O . ASN A 1 97 ? 10.170 3.133 -7.347 1.00 92.56 97 ASN A O 1
ATOM 668 N N . VAL A 1 98 ? 10.906 1.098 -6.759 1.00 92.94 98 VAL A N 1
ATOM 669 C CA . VAL A 1 98 ? 11.434 1.432 -5.435 1.00 92.94 98 VAL A CA 1
ATOM 670 C C . VAL A 1 98 ? 10.368 2.079 -4.536 1.00 92.94 98 VAL A C 1
ATOM 672 O O . VAL A 1 98 ? 10.585 3.154 -3.971 1.00 92.94 98 VAL A O 1
ATOM 675 N N . ALA A 1 99 ? 9.200 1.447 -4.386 1.00 94.50 99 ALA A N 1
ATOM 676 C CA . ALA A 1 99 ? 8.140 1.926 -3.496 1.00 94.50 99 ALA A CA 1
ATOM 677 C C . ALA A 1 99 ? 8.653 2.084 -2.049 1.00 94.50 99 ALA A C 1
ATOM 679 O O . ALA A 1 99 ? 9.185 1.156 -1.436 1.00 94.50 99 ALA A O 1
ATOM 680 N N . ARG A 1 100 ? 8.504 3.288 -1.489 1.00 93.19 100 ARG A N 1
ATOM 681 C CA . ARG A 1 100 ? 9.115 3.702 -0.216 1.00 93.19 100 ARG A CA 1
ATOM 682 C C . ARG A 1 100 ? 8.092 3.824 0.892 1.00 93.19 100 ARG A C 1
ATOM 684 O O . ARG A 1 100 ? 8.194 3.126 1.892 1.00 93.19 100 ARG A O 1
ATOM 691 N N . ASN A 1 101 ? 7.099 4.685 0.725 1.00 95.88 101 ASN A N 1
ATOM 692 C CA . ASN A 1 101 ? 6.134 4.985 1.774 1.00 95.88 101 ASN A CA 1
ATOM 693 C C . ASN A 1 101 ? 4.712 4.967 1.217 1.00 95.88 101 ASN A C 1
ATOM 695 O O . ASN A 1 101 ? 4.503 5.049 0.010 1.00 95.88 101 ASN A O 1
ATOM 699 N N . VAL A 1 102 ? 3.734 4.842 2.103 1.00 98.25 102 VAL A N 1
ATOM 700 C CA . VAL A 1 102 ? 2.320 4.843 1.759 1.00 98.25 102 VAL A CA 1
ATOM 701 C C . VAL A 1 102 ? 1.529 5.565 2.837 1.00 98.25 102 VAL A C 1
ATOM 703 O O . VAL A 1 102 ? 1.786 5.404 4.027 1.00 98.25 102 VAL A O 1
ATOM 706 N N . ALA A 1 103 ? 0.539 6.342 2.417 1.00 98.50 103 ALA A N 1
ATOM 707 C CA . ALA A 1 103 ? -0.489 6.874 3.297 1.00 98.50 103 ALA A CA 1
ATOM 708 C C . ALA A 1 103 ? -1.881 6.561 2.743 1.00 98.50 103 ALA A C 1
ATOM 710 O O . ALA A 1 103 ? -2.056 6.401 1.535 1.00 98.50 103 ALA A O 1
ATOM 711 N N . ILE A 1 104 ? -2.870 6.479 3.635 1.00 98.50 104 ILE A N 1
ATOM 712 C CA . ILE A 1 104 ? -4.266 6.220 3.274 1.00 98.50 104 ILE A CA 1
ATOM 713 C C . ILE A 1 104 ? -5.054 7.526 3.306 1.00 98.50 104 ILE A C 1
ATOM 715 O O . ILE A 1 104 ? -4.986 8.270 4.284 1.00 98.50 104 ILE A O 1
ATOM 719 N N . ALA A 1 105 ? -5.806 7.784 2.241 1.00 97.81 105 ALA A N 1
ATOM 720 C CA . ALA A 1 105 ? -6.741 8.894 2.129 1.00 97.81 105 ALA A CA 1
ATOM 721 C C . ALA A 1 105 ? -8.157 8.366 1.885 1.00 97.81 105 ALA A C 1
ATOM 723 O O . ALA A 1 105 ? -8.359 7.483 1.052 1.00 97.81 105 ALA A O 1
ATOM 724 N N . GLU A 1 106 ? -9.145 8.943 2.563 1.00 96.38 106 GLU A N 1
ATOM 725 C CA . GLU A 1 106 ? -10.556 8.665 2.305 1.00 96.38 106 GLU A CA 1
ATOM 726 C C . GLU A 1 106 ? -11.220 9.879 1.669 1.00 96.38 106 GLU A C 1
ATOM 728 O O . GLU A 1 106 ? -11.280 10.953 2.261 1.00 96.38 106 GLU A O 1
ATOM 733 N N . ILE A 1 107 ? -11.729 9.716 0.449 1.00 95.62 107 ILE A N 1
ATOM 734 C CA . ILE A 1 107 ? -12.318 10.814 -0.319 1.00 95.62 107 ILE A CA 1
ATOM 735 C C . ILE A 1 107 ? -13.677 10.359 -0.830 1.00 95.62 107 ILE A C 1
ATOM 737 O O . ILE A 1 107 ? -13.784 9.426 -1.622 1.00 95.62 107 ILE A O 1
ATOM 741 N N . SER A 1 108 ? -14.737 11.024 -0.365 1.00 93.75 108 SER A N 1
ATOM 742 C CA . SER A 1 108 ? -16.116 10.770 -0.811 1.00 93.75 108 SER A CA 1
ATOM 743 C C . SER A 1 108 ? -16.548 9.294 -0.716 1.00 93.75 108 SER A C 1
ATOM 745 O O . SER A 1 108 ? -17.245 8.791 -1.596 1.00 93.75 108 SER A O 1
ATOM 747 N N . GLY A 1 109 ? -16.144 8.601 0.355 1.00 93.62 109 GLY A N 1
ATOM 748 C CA . GLY A 1 109 ? -16.494 7.195 0.602 1.00 93.62 109 GLY A CA 1
ATOM 749 C C . GLY A 1 109 ? -15.655 6.177 -0.175 1.00 93.62 109 GLY A C 1
ATOM 750 O O . GLY A 1 109 ? -16.015 5.003 -0.216 1.00 93.62 109 GLY A O 1
ATOM 751 N N . ARG A 1 110 ? -14.561 6.620 -0.800 1.00 97.75 110 ARG A N 1
ATOM 752 C CA . ARG A 1 110 ? -13.543 5.767 -1.418 1.00 97.75 110 ARG A CA 1
ATOM 753 C C . ARG A 1 110 ? -12.250 5.837 -0.627 1.00 97.75 110 ARG A C 1
ATOM 755 O O . ARG A 1 110 ? -11.933 6.887 -0.072 1.00 97.75 110 ARG A O 1
ATOM 762 N N . THR A 1 111 ? -11.502 4.744 -0.633 1.00 98.56 111 THR A N 1
ATOM 763 C CA . THR A 1 111 ? -10.227 4.627 0.074 1.00 98.56 111 THR A CA 1
ATOM 764 C C . THR A 1 111 ? -9.100 4.540 -0.943 1.00 98.56 111 THR A C 1
ATOM 766 O O . THR A 1 111 ? -9.136 3.708 -1.849 1.00 98.56 111 THR A O 1
ATOM 769 N N . TYR A 1 112 ? -8.091 5.388 -0.784 1.00 98.62 112 TYR A N 1
ATOM 770 C CA . TYR A 1 112 ? -6.950 5.493 -1.682 1.00 98.62 112 TYR A CA 1
ATOM 771 C C . TYR A 1 112 ? -5.646 5.273 -0.924 1.00 98.62 112 TYR A C 1
ATOM 773 O O . TYR A 1 112 ? -5.441 5.859 0.138 1.00 98.62 112 TYR A O 1
ATOM 781 N N . ALA A 1 113 ? -4.747 4.478 -1.496 1.00 98.62 113 ALA A N 1
ATOM 782 C CA . ALA A 1 113 ? -3.349 4.449 -1.098 1.00 98.62 113 ALA A CA 1
ATOM 783 C C . ALA A 1 113 ? -2.569 5.461 -1.944 1.00 98.62 113 ALA A C 1
ATOM 785 O O . ALA A 1 113 ? -2.622 5.433 -3.173 1.00 98.62 113 ALA A O 1
ATOM 786 N N . VAL A 1 114 ? -1.846 6.357 -1.279 1.00 98.19 114 VAL A N 1
ATOM 787 C CA . VAL A 1 114 ? -0.910 7.296 -1.897 1.00 98.19 114 VAL A CA 1
ATOM 788 C C . VAL A 1 114 ? 0.486 6.778 -1.611 1.00 98.19 114 VAL A C 1
ATOM 790 O O . VAL A 1 114 ? 0.935 6.824 -0.468 1.00 98.19 114 VAL A O 1
ATOM 793 N N . VAL A 1 115 ? 1.138 6.246 -2.635 1.00 97.56 115 VAL A N 1
ATOM 794 C CA . VAL A 1 115 ? 2.424 5.561 -2.538 1.00 97.56 115 VAL A CA 1
ATOM 795 C C . VAL A 1 115 ? 3.504 6.464 -3.097 1.00 97.56 115 VAL A C 1
ATOM 797 O O . VAL A 1 115 ? 3.384 6.941 -4.219 1.00 97.56 115 VAL A O 1
ATOM 800 N N . THR A 1 116 ? 4.561 6.694 -2.330 1.00 94.81 116 THR A N 1
ATOM 801 C CA . THR A 1 116 ? 5.769 7.366 -2.810 1.00 94.81 116 THR A CA 1
ATOM 802 C C . THR A 1 116 ? 6.769 6.339 -3.312 1.00 94.81 116 THR A C 1
ATOM 804 O O . THR A 1 116 ? 6.930 5.268 -2.721 1.00 94.81 116 THR A O 1
ATOM 807 N N . SER A 1 117 ? 7.465 6.672 -4.389 1.00 90.75 117 SER A N 1
ATOM 808 C CA . SER A 1 117 ? 8.373 5.760 -5.081 1.00 90.75 117 SER A CA 1
ATOM 809 C C . SER A 1 117 ? 9.574 6.500 -5.670 1.00 90.75 117 SER A C 1
ATOM 811 O O . SER A 1 117 ? 9.635 7.735 -5.658 1.00 90.75 117 SER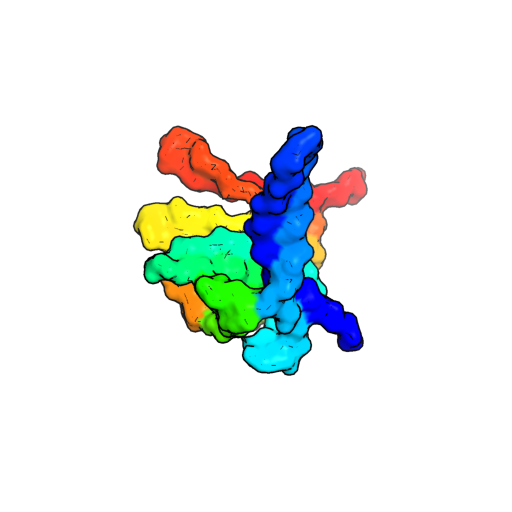 A O 1
ATOM 813 N N . GLY A 1 118 ? 10.545 5.722 -6.148 1.00 78.62 118 GLY A N 1
ATOM 814 C CA . GLY A 1 118 ? 11.542 6.163 -7.113 1.00 78.62 118 GLY A CA 1
ATOM 815 C C . GLY A 1 118 ? 12.996 6.147 -6.677 1.00 78.62 118 GLY A C 1
ATOM 816 O O . GLY A 1 118 ? 13.337 6.546 -5.568 1.00 78.62 118 GLY A O 1
ATOM 817 N N . ASP A 1 119 ? 13.840 5.756 -7.628 1.00 69.12 119 ASP A N 1
ATOM 818 C CA . ASP A 1 119 ? 15.198 6.245 -7.854 1.00 69.12 119 ASP A CA 1
ATOM 819 C C . ASP A 1 119 ? 15.248 6.642 -9.345 1.00 69.12 119 ASP A C 1
ATOM 821 O O . ASP A 1 119 ? 15.204 5.773 -10.209 1.00 69.12 119 ASP A O 1
ATOM 825 N N . PHE A 1 120 ? 15.277 7.951 -9.635 1.00 60.16 120 PHE A N 1
ATOM 826 C CA . PHE A 1 120 ? 15.154 8.569 -10.971 1.00 60.16 120 PHE A CA 1
ATOM 827 C C . PHE A 1 120 ? 13.786 8.359 -11.674 1.00 60.16 120 PHE A C 1
ATOM 829 O O . PHE A 1 120 ? 13.438 7.259 -12.085 1.00 60.16 120 PHE A O 1
ATOM 836 N N . TYR A 1 121 ? 13.041 9.455 -11.885 1.00 58.53 121 TYR A N 1
ATOM 837 C CA . TYR A 1 121 ? 11.796 9.556 -12.687 1.00 58.53 121 TYR A CA 1
ATOM 838 C C . TYR A 1 121 ? 10.487 8.983 -12.109 1.00 58.53 121 TYR A C 1
ATOM 840 O O . TYR A 1 121 ? 9.468 9.028 -12.793 1.00 58.53 121 TYR A O 1
ATOM 848 N N . ASN A 1 122 ? 10.463 8.525 -10.854 1.00 66.31 122 ASN A N 1
ATOM 849 C CA . ASN A 1 122 ? 9.220 8.146 -10.166 1.00 66.31 122 ASN A CA 1
ATOM 850 C C . ASN A 1 122 ? 8.957 9.049 -8.961 1.00 66.31 122 ASN A C 1
ATOM 852 O O . ASN A 1 122 ? 9.893 9.493 -8.295 1.00 66.31 122 ASN A O 1
ATOM 856 N N . GLY A 1 123 ? 7.680 9.311 -8.682 1.00 82.56 123 GLY A N 1
ATOM 857 C CA . GLY A 1 123 ? 7.266 10.252 -7.646 1.00 82.56 123 GLY A CA 1
ATOM 858 C C . GLY A 1 123 ? 6.163 9.705 -6.753 1.00 82.56 123 GLY A C 1
ATOM 859 O O . GLY A 1 123 ? 6.395 9.397 -5.586 1.00 82.56 123 GLY A O 1
ATOM 860 N N . VAL A 1 124 ? 4.939 9.615 -7.266 1.00 93.25 124 VAL A N 1
ATOM 861 C CA . VAL A 1 124 ? 3.773 9.201 -6.481 1.00 93.25 124 VAL A CA 1
ATOM 862 C C . VAL A 1 124 ? 2.819 8.382 -7.340 1.00 93.25 124 VAL A C 1
ATOM 864 O O . VAL A 1 124 ? 2.387 8.867 -8.379 1.00 93.25 124 VAL A O 1
ATOM 867 N N . GLN A 1 125 ? 2.410 7.206 -6.869 1.00 96.19 125 GLN A N 1
ATOM 868 C CA . GLN A 1 125 ? 1.285 6.438 -7.406 1.00 96.19 125 GLN A CA 1
ATOM 869 C C . GLN A 1 125 ? 0.074 6.597 -6.480 1.00 96.19 125 GLN A C 1
ATOM 871 O O . GLN A 1 125 ? 0.162 6.351 -5.277 1.00 96.19 125 GLN A O 1
ATOM 876 N N . ILE A 1 126 ? -1.083 6.961 -7.032 1.00 97.88 126 ILE A N 1
ATOM 877 C CA . ILE A 1 126 ? -2.368 6.901 -6.328 1.00 97.88 126 ILE A CA 1
ATOM 878 C C . ILE A 1 126 ? -3.131 5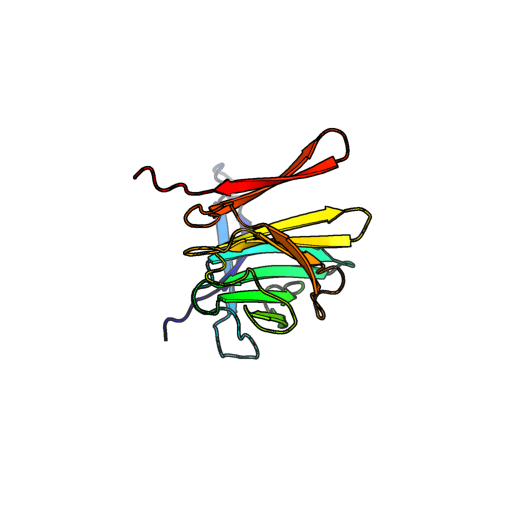.665 -6.792 1.00 97.88 126 ILE A C 1
ATOM 880 O O . ILE A 1 126 ? -3.351 5.467 -7.990 1.00 97.88 126 ILE A O 1
ATOM 884 N N . ILE A 1 127 ? -3.555 4.860 -5.823 1.00 98.69 127 ILE A N 1
ATOM 885 C CA . ILE A 1 127 ? -4.240 3.587 -6.024 1.00 98.69 127 ILE A CA 1
ATOM 886 C C . ILE A 1 127 ? -5.594 3.653 -5.318 1.00 98.69 127 ILE A C 1
ATOM 888 O O . ILE A 1 127 ? -5.644 3.868 -4.110 1.00 98.69 127 ILE A O 1
ATOM 892 N N . ASP A 1 128 ? -6.693 3.456 -6.042 1.00 98.81 128 ASP A N 1
ATOM 893 C CA . ASP A 1 128 ? -7.998 3.189 -5.434 1.00 98.81 128 ASP A CA 1
ATOM 894 C C . ASP A 1 128 ? -7.990 1.761 -4.879 1.00 98.81 128 ASP A C 1
ATOM 896 O O . ASP A 1 128 ? -7.851 0.791 -5.625 1.00 98.81 128 ASP A O 1
ATOM 900 N N . ILE A 1 129 ? -8.120 1.644 -3.559 1.00 98.81 129 ILE A N 1
ATOM 901 C CA . ILE A 1 129 ? -8.157 0.375 -2.827 1.00 98.81 129 ILE A CA 1
ATOM 902 C C . ILE A 1 129 ? -9.526 0.131 -2.185 1.00 98.81 129 ILE A C 1
ATOM 904 O O . ILE A 1 129 ? -9.652 -0.728 -1.317 1.00 98.81 129 ILE A O 1
ATOM 908 N N . THR A 1 130 ? -10.568 0.858 -2.610 1.00 98.75 130 THR A N 1
ATOM 909 C CA . THR A 1 130 ? -11.940 0.715 -2.087 1.00 98.75 130 THR A CA 1
ATOM 910 C C . THR A 1 130 ? -12.433 -0.733 -2.171 1.00 98.75 130 THR A C 1
ATOM 912 O O . THR A 1 130 ? -13.207 -1.182 -1.327 1.00 98.75 130 THR A O 1
ATOM 915 N N . VAL A 1 131 ? -11.958 -1.481 -3.173 1.00 98.56 131 VAL A N 1
ATOM 916 C CA . VAL A 1 131 ? -12.055 -2.942 -3.236 1.00 98.56 131 VAL A CA 1
ATOM 917 C C . VAL A 1 131 ? -10.641 -3.516 -3.065 1.00 98.56 131 VAL A C 1
ATOM 919 O O . VAL A 1 131 ? -9.920 -3.630 -4.053 1.00 98.56 131 VAL A O 1
ATOM 922 N N . PRO A 1 132 ? -10.222 -3.906 -1.845 1.00 98.62 132 PRO A N 1
ATOM 923 C CA . PRO A 1 132 ? -8.829 -4.274 -1.553 1.00 98.62 132 PRO A CA 1
ATOM 924 C C . PRO A 1 132 ? -8.270 -5.431 -2.386 1.00 98.62 132 PRO A C 1
ATOM 926 O O . PRO A 1 132 ? -7.075 -5.479 -2.644 1.00 98.62 132 PRO A O 1
ATOM 929 N N . ALA A 1 133 ? -9.130 -6.355 -2.820 1.00 98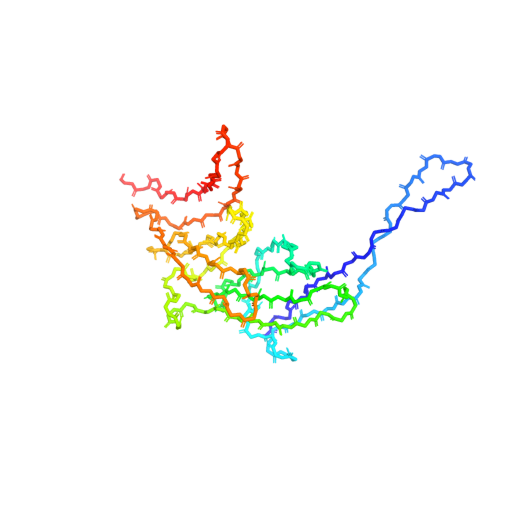.38 133 ALA A N 1
ATOM 930 C CA . ALA A 1 133 ? -8.754 -7.484 -3.674 1.00 98.38 133 ALA A CA 1
ATOM 931 C C . ALA A 1 133 ? -8.608 -7.117 -5.166 1.00 98.38 133 ALA A C 1
ATOM 933 O O . ALA A 1 133 ? -8.278 -7.971 -5.981 1.00 98.38 133 ALA A O 1
ATOM 934 N N . SER A 1 134 ? -8.908 -5.872 -5.544 1.00 98.25 134 SER A N 1
ATOM 935 C CA . SER A 1 134 ? -8.834 -5.371 -6.919 1.00 98.25 134 SER A CA 1
ATOM 936 C C . SER A 1 134 ? -8.392 -3.900 -6.920 1.00 98.25 134 SER A C 1
ATOM 938 O O . SER A 1 134 ? -9.183 -3.031 -7.303 1.00 98.25 134 SER A O 1
ATOM 940 N N . PRO A 1 135 ? -7.164 -3.600 -6.459 1.00 98.56 135 PRO A N 1
ATOM 941 C CA . PRO A 1 135 ? -6.637 -2.241 -6.470 1.00 98.56 135 PRO A CA 1
ATOM 942 C C . PRO A 1 135 ? -6.538 -1.699 -7.901 1.00 98.56 135 PRO A C 1
ATOM 944 O O . PRO A 1 135 ? -6.202 -2.437 -8.824 1.00 98.56 135 PRO A O 1
ATOM 947 N N . VAL A 1 136 ? -6.814 -0.407 -8.086 1.00 98.69 136 VAL A N 1
ATOM 948 C CA . VAL A 1 136 ? -6.792 0.245 -9.406 1.00 98.69 136 VAL A CA 1
ATOM 949 C C . VAL A 1 136 ? -5.883 1.475 -9.367 1.00 98.69 136 VAL A C 1
ATOM 951 O O . VAL A 1 136 ? -6.128 2.361 -8.546 1.00 98.69 136 VAL A O 1
ATOM 954 N N . PRO A 1 137 ? -4.865 1.595 -10.238 1.00 98.19 137 PRO A N 1
ATOM 955 C CA . PRO A 1 137 ? -4.100 2.830 -10.357 1.00 98.19 137 PRO A CA 1
ATOM 956 C C . PRO A 1 137 ? -4.995 3.916 -10.968 1.00 98.19 137 PRO A C 1
ATOM 958 O O . PRO A 1 137 ? -5.607 3.714 -12.016 1.00 98.19 137 PRO A O 1
ATOM 961 N N . VAL A 1 138 ? -5.111 5.066 -10.300 1.00 97.88 138 VAL A N 1
ATOM 962 C CA . VAL A 1 138 ? -6.014 6.153 -10.734 1.00 97.88 138 VAL A CA 1
ATOM 963 C C . VAL A 1 138 ? -5.294 7.442 -11.107 1.00 97.88 138 VAL A C 1
ATOM 965 O O . VAL A 1 138 ? -5.851 8.252 -11.846 1.00 97.88 138 VAL A O 1
ATOM 968 N N . ALA A 1 139 ? -4.079 7.648 -10.602 1.00 95.31 139 ALA A N 1
ATOM 969 C CA . ALA A 1 139 ? -3.235 8.779 -10.962 1.00 95.31 139 ALA A CA 1
ATOM 970 C C . ALA A 1 139 ? -1.776 8.499 -10.604 1.00 95.31 139 ALA A C 1
ATOM 972 O O . ALA A 1 139 ? -1.491 7.703 -9.707 1.00 95.31 139 ALA A O 1
ATOM 973 N N . GLU A 1 140 ? -0.876 9.223 -11.253 1.00 91.81 140 GLU A N 1
ATOM 974 C CA . GLU A 1 140 ? 0.537 9.285 -10.908 1.00 91.81 140 GLU A CA 1
ATOM 975 C C . GLU A 1 140 ? 1.048 10.725 -11.011 1.00 91.81 140 GLU A C 1
ATOM 977 O O . GLU A 1 140 ? 0.486 11.546 -11.743 1.00 91.81 140 GLU A O 1
ATOM 982 N N . PHE A 1 141 ? 2.102 11.033 -10.260 1.00 86.38 141 PHE A N 1
ATOM 983 C CA . PHE A 1 141 ? 2.780 12.324 -10.300 1.00 86.38 141 PHE A CA 1
ATOM 984 C C . PHE A 1 141 ? 4.285 12.100 -10.306 1.00 86.38 141 PHE A C 1
ATOM 986 O O . PHE A 1 141 ? 4.822 11.477 -9.392 1.00 86.38 141 PHE A O 1
ATOM 993 N N . ASP A 1 142 ? 4.968 12.653 -11.300 1.00 80.81 142 ASP A N 1
ATOM 994 C CA . ASP A 1 142 ? 6.422 12.768 -11.275 1.00 80.81 142 ASP A CA 1
ATOM 995 C C . ASP A 1 142 ? 6.822 13.926 -10.347 1.00 80.81 142 ASP A C 1
ATOM 997 O O . ASP A 1 142 ? 6.197 14.991 -10.334 1.00 80.81 142 ASP A O 1
ATOM 1001 N N . THR A 1 143 ? 7.895 13.739 -9.586 1.00 71.69 143 THR A N 1
ATOM 1002 C CA . THR A 1 143 ? 8.520 14.778 -8.762 1.00 71.69 143 THR A CA 1
ATOM 1003 C C . THR A 1 143 ? 9.378 15.760 -9.571 1.00 71.69 143 THR A C 1
ATOM 1005 O O . THR A 1 143 ? 10.260 16.407 -9.011 1.00 71.69 143 THR A O 1
ATOM 100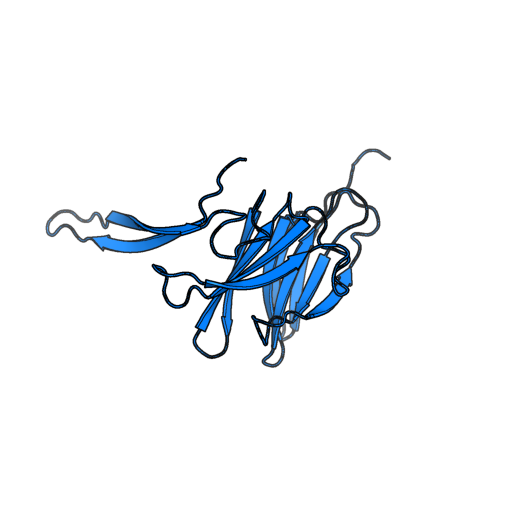8 N N . LEU A 1 144 ? 9.102 15.911 -10.872 1.00 64.31 144 LEU A N 1
ATOM 1009 C CA . LEU A 1 144 ? 9.708 16.895 -11.775 1.00 64.31 144 LEU A CA 1
ATOM 1010 C C . LEU A 1 144 ? 11.245 16.812 -11.826 1.00 64.31 144 LEU A C 1
ATOM 1012 O O . LEU A 1 144 ? 11.922 17.839 -11.855 1.00 64.31 144 LEU A O 1
ATOM 1016 N N . GLY A 1 145 ? 11.793 15.593 -11.845 1.00 58.44 145 GLY A N 1
ATOM 1017 C CA . GLY A 1 145 ? 13.236 15.360 -11.984 1.00 58.44 145 GLY A CA 1
ATOM 1018 C C . GLY A 1 145 ? 14.053 15.359 -10.686 1.00 58.44 145 GLY A C 1
ATOM 1019 O O . GLY A 1 145 ? 15.276 15.379 -10.765 1.00 58.44 145 GLY A O 1
ATOM 1020 N N . GLY A 1 146 ? 13.416 15.329 -9.509 1.00 61.56 146 GLY A N 1
ATOM 1021 C CA . GLY A 1 146 ? 14.098 15.000 -8.246 1.00 61.56 146 GLY A CA 1
ATOM 1022 C C . GLY A 1 146 ? 14.445 13.506 -8.113 1.00 61.56 146 GLY A C 1
ATOM 1023 O O . GLY A 1 146 ? 13.918 12.672 -8.852 1.00 61.56 146 GLY A O 1
ATOM 1024 N N . ASP A 1 147 ? 15.257 13.149 -7.110 1.00 70.19 147 ASP A N 1
ATOM 1025 C CA . ASP A 1 147 ? 15.709 11.773 -6.784 1.00 70.19 147 ASP A CA 1
ATOM 1026 C C . ASP A 1 147 ? 14.619 10.907 -6.108 1.00 70.19 147 ASP A C 1
ATOM 1028 O O . ASP A 1 147 ? 14.856 10.062 -5.228 1.00 70.19 147 ASP A O 1
ATOM 1032 N N . GLY A 1 148 ? 13.376 11.148 -6.511 1.00 75.69 148 GLY A N 1
ATOM 1033 C CA . GLY A 1 148 ? 12.180 10.468 -6.049 1.00 75.69 148 GLY A CA 1
ATOM 1034 C C . GLY A 1 148 ? 11.576 11.030 -4.764 1.00 75.69 148 GLY A C 1
ATOM 1035 O O . GLY A 1 148 ? 12.150 11.845 -4.027 1.00 75.69 148 GLY A O 1
ATOM 1036 N N . ALA A 1 149 ? 10.369 10.555 -4.476 1.00 85.81 149 ALA A N 1
ATOM 1037 C CA . ALA A 1 149 ? 9.644 10.918 -3.272 1.00 85.81 149 ALA A CA 1
ATOM 1038 C C . ALA A 1 149 ? 10.093 10.074 -2.067 1.00 85.81 149 ALA A C 1
ATOM 1040 O O . ALA A 1 149 ? 10.523 8.923 -2.180 1.00 85.81 149 ALA A O 1
ATOM 1041 N N . GLY A 1 150 ? 10.013 10.675 -0.881 1.00 86.88 150 GLY A N 1
ATOM 1042 C CA . GLY A 1 150 ? 10.361 10.060 0.399 1.00 86.88 150 GLY A CA 1
ATOM 1043 C C . GLY A 1 150 ? 9.126 9.672 1.207 1.00 86.88 150 GLY A C 1
ATOM 1044 O O . GLY A 1 150 ? 8.495 8.652 0.953 1.00 86.88 150 GLY A O 1
ATOM 1045 N N . GLY A 1 151 ? 8.810 10.473 2.222 1.00 91.38 151 GLY A N 1
ATOM 1046 C CA . GLY A 1 151 ? 7.605 10.352 3.033 1.00 91.38 151 GLY A CA 1
ATOM 1047 C C . GLY A 1 151 ? 6.378 11.000 2.393 1.00 91.38 151 GLY A C 1
ATOM 1048 O O . GLY A 1 151 ? 6.484 11.915 1.574 1.00 91.38 151 GLY A O 1
ATOM 1049 N N . VAL A 1 152 ? 5.211 10.540 2.833 1.00 95.12 152 VAL A N 1
ATOM 1050 C CA . VAL A 1 152 ? 3.905 11.113 2.508 1.00 95.12 152 VAL A CA 1
ATOM 1051 C C . VAL A 1 152 ? 3.050 11.188 3.768 1.00 95.12 152 VAL A C 1
ATOM 1053 O O . VAL A 1 152 ? 3.088 10.293 4.609 1.00 95.12 152 VAL A O 1
ATOM 1056 N N . ALA A 1 153 ? 2.280 12.263 3.898 1.00 96.44 153 ALA A N 1
ATOM 1057 C CA . ALA A 1 153 ? 1.245 12.420 4.910 1.00 96.44 153 ALA A CA 1
ATOM 1058 C C . ALA A 1 153 ? -0.040 12.947 4.266 1.00 96.44 153 ALA A C 1
ATOM 1060 O O . ALA A 1 153 ? 0.019 13.714 3.306 1.00 96.44 153 ALA A O 1
ATOM 1061 N N . ILE A 1 154 ? -1.195 12.566 4.810 1.00 96.31 154 ILE A N 1
ATOM 1062 C CA . ILE A 1 154 ? -2.494 13.099 4.386 1.00 96.31 154 ILE A CA 1
ATOM 1063 C C . ILE A 1 154 ? -2.948 14.172 5.375 1.00 96.31 154 ILE A C 1
ATOM 1065 O O . ILE A 1 154 ? -2.870 13.982 6.588 1.00 96.31 154 ILE A O 1
ATOM 1069 N N . ALA A 1 155 ? -3.411 15.304 4.852 1.00 95.12 155 ALA A N 1
ATOM 1070 C CA . ALA A 1 155 ? -3.916 16.428 5.623 1.00 95.12 155 ALA A CA 1
ATOM 1071 C C . ALA A 1 155 ? -5.296 16.858 5.119 1.00 95.12 155 ALA A C 1
ATOM 1073 O O . ALA A 1 155 ? -5.496 17.063 3.924 1.00 95.12 155 ALA A O 1
ATOM 1074 N N . GLU A 1 156 ? -6.225 17.066 6.049 1.00 95.06 156 GLU A N 1
ATOM 1075 C CA . GLU A 1 156 ? -7.534 17.655 5.772 1.00 95.06 156 GLU A CA 1
ATOM 1076 C C . GLU A 1 156 ? -7.502 19.151 6.086 1.00 95.06 156 GLU A C 1
ATOM 1078 O O . GLU A 1 156 ? -7.357 19.559 7.240 1.00 95.06 156 GLU A O 1
ATOM 1083 N N . ILE A 1 157 ? -7.632 19.989 5.056 1.00 94.25 157 ILE A N 1
ATOM 1084 C CA . ILE A 1 157 ? -7.554 21.448 5.177 1.00 94.25 157 ILE A CA 1
ATOM 1085 C C . ILE A 1 157 ? -8.804 22.053 4.547 1.00 94.25 157 ILE A C 1
ATOM 1087 O O . ILE A 1 157 ? -9.025 21.960 3.342 1.00 94.25 157 ILE A O 1
ATOM 1091 N N . SER A 1 158 ? -9.642 22.682 5.375 1.00 93.62 158 SER A N 1
ATOM 1092 C CA . SER A 1 158 ? -10.876 23.352 4.933 1.00 93.62 158 SER A CA 1
ATOM 1093 C C . SER A 1 158 ? -11.819 22.450 4.115 1.00 93.62 158 SER A C 1
ATOM 1095 O O . SER A 1 158 ? -12.452 22.909 3.165 1.00 93.62 158 SER A O 1
ATOM 1097 N N . GLY A 1 159 ? -11.918 21.168 4.487 1.00 88.94 159 GLY A N 1
ATOM 1098 C CA . GLY A 1 159 ? -12.775 20.183 3.814 1.00 88.94 159 GLY A CA 1
ATOM 1099 C C . GLY A 1 159 ? -12.202 19.636 2.504 1.00 88.94 159 GLY A C 1
ATOM 1100 O O . GLY A 1 159 ? -12.957 19.139 1.671 1.00 88.94 159 GLY A O 1
ATOM 1101 N N . ARG A 1 160 ? -10.890 19.775 2.293 1.00 92.81 160 ARG A N 1
ATOM 1102 C CA . ARG A 1 160 ? -10.160 19.185 1.173 1.00 92.81 160 ARG A CA 1
ATOM 1103 C C . ARG A 1 160 ? -9.018 18.322 1.696 1.00 92.81 160 ARG A C 1
ATOM 1105 O O . ARG A 1 160 ? -8.255 18.769 2.552 1.00 92.81 160 ARG A O 1
ATOM 1112 N N . THR A 1 161 ? -8.866 17.156 1.086 1.00 94.50 161 THR A N 1
ATOM 1113 C CA . THR A 1 161 ? -7.763 16.227 1.321 1.00 94.50 161 THR A CA 1
ATOM 1114 C C . THR A 1 161 ? -6.537 16.634 0.509 1.00 94.50 161 THR A C 1
ATOM 1116 O O . THR A 1 161 ? -6.629 16.862 -0.699 1.00 94.50 161 THR A O 1
ATOM 1119 N N . TYR A 1 162 ? -5.380 16.691 1.159 1.00 93.44 162 TYR A N 1
ATOM 1120 C CA . TYR A 1 162 ? -4.085 16.973 0.547 1.00 93.44 162 TYR A CA 1
ATOM 1121 C C . TYR A 1 162 ? -3.088 15.877 0.906 1.00 93.44 162 TYR A C 1
ATOM 1123 O O . TYR A 1 162 ? -2.949 15.526 2.075 1.00 93.44 162 TYR A O 1
ATOM 1131 N N . ALA A 1 163 ? -2.345 15.390 -0.086 1.00 93.38 163 ALA A N 1
ATOM 1132 C CA . ALA A 1 163 ? -1.123 14.637 0.161 1.00 93.38 163 ALA A CA 1
ATOM 1133 C C . ALA A 1 163 ? 0.053 15.616 0.258 1.00 93.38 163 ALA A C 1
ATOM 1135 O O . ALA A 1 163 ? 0.290 16.412 -0.651 1.00 93.38 163 ALA A O 1
ATOM 1136 N N . VAL A 1 164 ? 0.785 15.563 1.365 1.00 92.69 164 VAL A N 1
ATOM 1137 C CA . VAL A 1 164 ? 2.035 16.293 1.573 1.00 92.69 164 VAL A CA 1
ATOM 1138 C C . VAL A 1 164 ? 3.170 15.306 1.369 1.00 92.69 164 VAL A C 1
ATOM 1140 O O . VAL A 1 164 ? 3.309 14.358 2.140 1.00 92.69 164 VAL A O 1
ATOM 1143 N N . VAL A 1 165 ? 3.958 15.517 0.319 1.00 90.81 165 VAL A N 1
ATOM 1144 C CA . VAL A 1 165 ? 5.024 14.602 -0.100 1.00 90.81 165 VAL A CA 1
ATOM 1145 C C . VAL A 1 165 ? 6.371 15.287 0.063 1.00 90.81 165 VAL A C 1
ATOM 1147 O O . VAL A 1 165 ? 6.560 16.419 -0.377 1.00 90.81 165 VAL A O 1
ATOM 1150 N N . THR A 1 166 ? 7.318 14.602 0.699 1.00 87.88 166 THR A N 1
ATOM 1151 C CA . THR A 1 166 ? 8.711 15.059 0.729 1.00 87.88 166 THR A CA 1
ATOM 1152 C C . THR A 1 166 ? 9.404 14.615 -0.553 1.00 87.88 166 THR A C 1
ATOM 1154 O O . THR A 1 166 ? 9.348 13.429 -0.884 1.00 87.88 166 THR A O 1
ATOM 1157 N N . VAL A 1 167 ? 10.092 15.527 -1.228 1.00 83.00 167 VAL A N 1
ATOM 1158 C CA . VAL A 1 167 ? 10.872 15.243 -2.439 1.00 83.00 167 VAL A CA 1
ATOM 1159 C C . VAL A 1 167 ? 12.346 15.432 -2.118 1.00 83.00 167 VAL A C 1
ATOM 1161 O O . VAL A 1 167 ? 12.696 16.380 -1.414 1.00 83.00 167 VAL A O 1
ATOM 1164 N N . ARG A 1 168 ? 13.199 14.528 -2.604 1.00 75.94 168 ARG A N 1
ATOM 1165 C CA . ARG A 1 168 ? 14.646 14.746 -2.578 1.00 75.94 168 ARG A CA 1
ATOM 1166 C C . ARG A 1 168 ? 15.055 15.470 -3.851 1.00 75.94 168 ARG A C 1
ATOM 1168 O O . ARG A 1 168 ? 14.700 15.040 -4.944 1.00 75.94 168 ARG A O 1
ATOM 1175 N N . THR A 1 169 ? 15.779 16.563 -3.697 1.00 70.56 169 THR A N 1
ATOM 1176 C CA . THR A 1 169 ? 16.450 17.250 -4.798 1.00 70.56 169 THR A CA 1
ATOM 1177 C C . THR A 1 169 ? 17.939 17.039 -4.614 1.00 70.56 169 THR A C 1
ATOM 1179 O O . THR A 1 169 ? 18.425 17.199 -3.493 1.00 70.56 169 THR A O 1
ATOM 1182 N N . ASP A 1 170 ? 18.638 16.664 -5.678 1.00 66.44 170 ASP A N 1
ATOM 1183 C CA . ASP A 1 170 ? 20.094 16.711 -5.668 1.00 66.44 170 ASP A CA 1
ATOM 1184 C C . ASP A 1 170 ? 20.499 18.195 -5.702 1.00 66.44 170 ASP A C 1
ATOM 1186 O O . ASP A 1 170 ? 19.998 18.962 -6.530 1.00 66.44 170 ASP A O 1
ATOM 1190 N N . ASP A 1 171 ? 21.338 18.627 -4.759 1.00 57.53 171 ASP A N 1
ATOM 1191 C CA . ASP A 1 171 ? 21.805 20.023 -4.663 1.00 57.53 171 ASP A CA 1
ATOM 1192 C C . ASP A 1 171 ? 22.916 20.336 -5.693 1.00 57.53 171 ASP A C 1
ATOM 1194 O O . ASP A 1 171 ? 23.420 21.460 -5.745 1.00 57.53 171 ASP A O 1
ATOM 1198 N N . ASP A 1 172 ? 23.284 19.369 -6.538 1.00 53.22 172 ASP A N 1
ATOM 1199 C CA . ASP A 1 172 ? 24.358 19.491 -7.521 1.00 53.22 172 ASP A CA 1
ATOM 1200 C C . ASP A 1 172 ? 23.829 19.956 -8.898 1.00 53.22 172 ASP A C 1
ATOM 1202 O O . ASP A 1 172 ? 23.685 19.173 -9.842 1.00 53.22 172 ASP A O 1
ATOM 1206 N N . VAL A 1 173 ? 23.576 21.270 -9.015 1.00 53.50 173 VAL A N 1
ATOM 1207 C CA . VAL A 1 173 ? 23.531 22.018 -10.295 1.00 53.50 173 VAL A CA 1
ATOM 1208 C C . VAL A 1 173 ? 24.801 22.843 -10.471 1.00 53.50 173 VAL A C 1
ATOM 1210 O O . VAL A 1 173 ? 25.170 23.571 -9.520 1.00 53.50 173 VAL A O 1
#

Radius of gyration: 17.75 Å; chains: 1; bounding box: 41×42×60 Å